Protein AF-A0A1H2TC06-F1 (afdb_monomer_lite)

Organism: NCBI:txid488533

InterPro domains:
  IPR009912 Zinc-ribbon containing domain [PF07295] (10-154)

Radius of gyration: 28.09 Å; chains: 1; bounding box: 68×35×69 Å

pLDDT: mean 72.98, std 13.73, range [39.59, 91.62]

Foldseek 3Di:
DVVQLVVQCVVVVDDDLVSSLVSLVVVLVVCVVVVVDDNVVSVVVSVVSNVVSVVVVVVCVVPVDDPVVVCVVVVVVCVVVVVVVCVVVVPVVVVVVVVVVVVVPPPDPFKFFFQDWDAFAWKAAPPPRDIDTDPGGDGHHQDPPPRGGIIGGPPDPPPDDD

Structure (mmCIF, N/CA/C/O backbone):
data_AF-A0A1H2TC06-F1
#
_entry.id   AF-A0A1H2TC06-F1
#
loop_
_atom_site.group_PDB
_atom_site.id
_atom_site.type_symbol
_atom_site.label_atom_id
_atom_site.label_alt_id
_atom_site.label_comp_id
_atom_site.label_asym_id
_atom_site.label_entity_id
_atom_site.label_seq_id
_atom_site.pdbx_PDB_ins_code
_atom_site.Cartn_x
_atom_site.Cartn_y
_atom_site.Cartn_z
_atom_site.occupancy
_atom_site.B_iso_or_equiv
_atom_site.auth_seq_id
_atom_site.auth_comp_id
_atom_site.auth_asym_id
_atom_site.auth_atom_id
_atom_site.pdbx_PDB_model_num
ATOM 1 N N . MET A 1 1 ? 7.369 2.764 -24.584 1.00 69.44 1 MET A N 1
ATOM 2 C CA . MET A 1 1 ? 8.431 1.763 -24.854 1.00 69.44 1 MET A CA 1
ATOM 3 C C . MET A 1 1 ? 8.237 0.397 -24.175 1.00 69.44 1 MET A C 1
ATOM 5 O O . MET A 1 1 ? 8.044 -0.588 -24.879 1.00 69.44 1 MET A O 1
ATOM 9 N N . LEU A 1 2 ? 8.271 0.288 -22.837 1.00 71.12 2 LEU A N 1
ATOM 10 C CA . LEU A 1 2 ? 8.315 -1.009 -22.120 1.00 71.12 2 LEU A CA 1
ATOM 11 C C . LEU A 1 2 ? 7.108 -1.930 -22.376 1.00 71.12 2 LEU A C 1
ATOM 13 O O . LEU A 1 2 ? 7.283 -3.118 -22.630 1.00 71.12 2 LEU A O 1
ATOM 17 N N . GLU A 1 3 ? 5.893 -1.379 -22.416 1.00 72.12 3 GLU A N 1
ATOM 18 C CA . GLU A 1 3 ? 4.681 -2.142 -22.760 1.00 72.12 3 GLU A CA 1
ATOM 19 C C . GLU A 1 3 ? 4.720 -2.725 -24.184 1.00 72.12 3 GLU A C 1
ATOM 21 O O . GLU A 1 3 ? 4.054 -3.716 -24.487 1.00 72.12 3 GLU A O 1
ATOM 26 N N . ARG A 1 4 ? 5.484 -2.106 -25.095 1.00 72.50 4 ARG A N 1
ATOM 27 C CA . ARG A 1 4 ? 5.663 -2.609 -26.465 1.00 72.50 4 ARG A CA 1
ATOM 28 C C . ARG A 1 4 ? 6.624 -3.794 -26.476 1.00 72.50 4 ARG A C 1
ATOM 30 O O . ARG A 1 4 ? 6.302 -4.797 -27.100 1.00 72.50 4 ARG A O 1
ATOM 37 N N . VAL A 1 5 ? 7.723 -3.710 -25.722 1.00 71.31 5 VAL A N 1
ATOM 38 C CA . VAL A 1 5 ? 8.668 -4.824 -25.526 1.00 71.31 5 VAL A CA 1
ATOM 39 C C . VAL A 1 5 ? 7.964 -6.024 -24.888 1.00 71.31 5 VAL A C 1
ATOM 41 O O . VAL A 1 5 ? 8.066 -7.137 -25.391 1.00 71.31 5 VAL A O 1
ATOM 44 N N . GLN A 1 6 ? 7.179 -5.801 -23.830 1.00 67.62 6 GLN A N 1
ATOM 45 C CA . GLN A 1 6 ? 6.452 -6.867 -23.134 1.00 67.62 6 GLN A CA 1
ATOM 46 C C . GLN A 1 6 ? 5.459 -7.593 -24.052 1.00 67.62 6 GLN A C 1
ATOM 48 O O . GLN A 1 6 ? 5.377 -8.819 -24.045 1.00 67.62 6 GLN A O 1
ATOM 53 N N . ARG A 1 7 ? 4.721 -6.840 -24.871 1.00 71.06 7 ARG A N 1
ATOM 54 C CA . ARG A 1 7 ? 3.774 -7.401 -25.840 1.00 71.06 7 ARG A CA 1
ATOM 55 C C . ARG A 1 7 ? 4.474 -8.160 -26.964 1.00 71.06 7 ARG A C 1
ATOM 57 O O . ARG A 1 7 ? 4.042 -9.260 -27.282 1.00 71.06 7 ARG A O 1
ATOM 64 N N . GLY A 1 8 ? 5.567 -7.622 -27.508 1.00 71.00 8 GLY A N 1
ATOM 65 C CA . GLY A 1 8 ? 6.363 -8.315 -28.525 1.00 71.00 8 GLY A CA 1
ATOM 66 C C . GLY A 1 8 ? 6.920 -9.648 -28.020 1.00 71.00 8 GLY A C 1
ATOM 67 O O . GLY A 1 8 ? 6.887 -10.647 -28.733 1.00 71.00 8 GLY A O 1
ATOM 68 N N . LEU A 1 9 ? 7.337 -9.697 -26.754 1.00 67.00 9 LEU A N 1
ATOM 69 C CA . LEU A 1 9 ? 7.795 -10.929 -26.109 1.00 67.00 9 LEU A CA 1
ATOM 70 C C . LEU A 1 9 ? 6.670 -11.934 -25.849 1.00 67.00 9 LEU A C 1
ATOM 72 O O . LEU A 1 9 ? 6.869 -13.128 -26.054 1.00 67.00 9 LEU A O 1
ATOM 76 N N . ALA A 1 10 ? 5.484 -11.470 -25.449 1.00 63.41 10 ALA A N 1
ATOM 77 C CA . ALA A 1 10 ? 4.315 -12.333 -25.279 1.00 63.41 10 ALA A CA 1
ATOM 78 C C . ALA A 1 10 ? 3.842 -12.952 -26.610 1.00 63.41 10 ALA A C 1
ATOM 80 O O . ALA A 1 10 ? 3.318 -14.063 -26.625 1.00 63.41 10 ALA A O 1
ATOM 81 N N . GLU A 1 11 ? 4.041 -12.247 -27.727 1.00 68.38 11 GLU A N 1
ATOM 82 C CA . GLU A 1 11 ? 3.715 -12.724 -29.076 1.00 68.38 11 GLU A CA 1
ATOM 83 C C . GLU A 1 11 ? 4.766 -13.699 -29.641 1.00 68.38 11 GLU A C 1
ATOM 85 O O . GLU A 1 11 ? 4.423 -14.553 -30.459 1.00 68.38 11 GLU A O 1
ATOM 90 N N . ALA A 1 12 ? 6.028 -13.607 -29.204 1.00 63.72 12 ALA A N 1
ATOM 91 C CA . ALA A 1 12 ? 7.142 -14.405 -29.728 1.00 63.72 12 ALA A CA 1
ATOM 92 C C . ALA A 1 12 ? 7.135 -15.883 -29.285 1.00 63.72 12 ALA A C 1
ATOM 94 O O . ALA A 1 12 ? 7.846 -16.694 -29.878 1.00 63.72 12 ALA A O 1
ATOM 95 N N . GLY A 1 13 ? 6.320 -16.257 -28.291 1.00 47.44 13 GLY A N 1
ATOM 96 C CA . GLY A 1 13 ? 6.132 -17.639 -27.824 1.00 47.44 13 GLY A CA 1
ATOM 97 C C . GLY A 1 13 ? 7.304 -18.205 -27.012 1.00 47.44 13 GLY A C 1
ATOM 98 O O . GLY A 1 13 ? 7.071 -18.725 -25.927 1.00 47.44 13 GLY A O 1
ATOM 99 N N . ASP A 1 14 ? 8.541 -18.038 -27.492 1.00 53.69 14 ASP A N 1
ATOM 100 C CA . ASP A 1 14 ? 9.784 -18.378 -26.791 1.00 53.69 14 ASP A CA 1
ATOM 101 C C . ASP A 1 14 ? 10.587 -17.111 -26.463 1.00 53.69 14 ASP A C 1
ATOM 103 O O . ASP A 1 14 ? 11.003 -16.350 -27.345 1.00 53.69 14 ASP A O 1
ATOM 107 N N . VAL A 1 15 ? 10.856 -16.899 -25.173 1.00 59.62 15 VAL A N 1
ATOM 108 C CA . VAL A 1 15 ? 11.669 -15.773 -24.697 1.00 59.62 15 VAL A CA 1
ATOM 109 C C . VAL A 1 15 ? 13.143 -16.153 -24.790 1.00 59.62 15 VAL A C 1
ATOM 111 O O . VAL A 1 15 ? 13.724 -16.736 -23.879 1.00 59.62 15 VAL A O 1
ATOM 114 N N . THR A 1 16 ? 13.761 -15.815 -25.918 1.00 66.00 16 THR A N 1
ATOM 115 C CA . THR A 1 16 ? 15.213 -15.926 -26.100 1.00 66.00 16 THR A CA 1
ATOM 116 C C . THR A 1 16 ? 15.889 -14.584 -25.854 1.00 66.00 16 THR A C 1
ATOM 118 O O . THR A 1 16 ? 15.312 -13.525 -26.094 1.00 66.00 16 THR A O 1
ATOM 121 N N . VAL A 1 17 ? 17.146 -14.614 -25.416 1.00 66.56 17 VAL A N 1
ATOM 122 C CA . VAL A 1 17 ? 17.979 -13.414 -25.225 1.00 66.56 17 VAL A CA 1
ATOM 123 C C . VAL A 1 17 ? 18.012 -12.537 -26.464 1.00 66.56 17 VAL A C 1
ATOM 125 O O . VAL A 1 17 ? 17.842 -11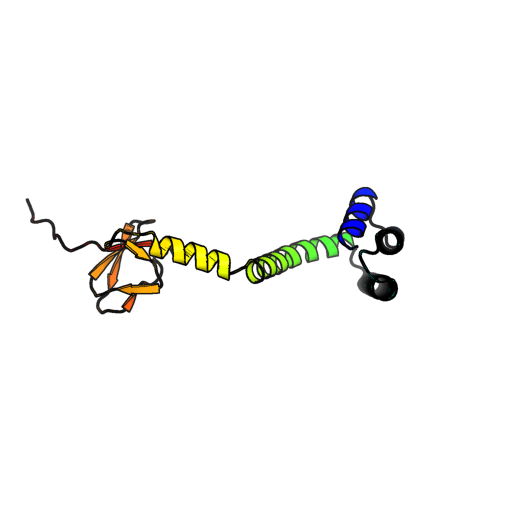.321 -26.381 1.00 66.56 17 VAL A O 1
ATOM 128 N N . ASP A 1 18 ? 18.235 -13.165 -27.613 1.00 73.25 18 ASP A N 1
ATOM 129 C CA . ASP A 1 18 ? 18.315 -12.462 -28.883 1.00 73.25 18 ASP A CA 1
ATOM 130 C C . ASP A 1 18 ? 16.945 -11.897 -29.278 1.00 73.25 18 ASP A C 1
ATOM 132 O O . ASP A 1 18 ? 16.875 -10.784 -29.797 1.00 73.25 18 ASP A O 1
ATOM 136 N N . GLY A 1 19 ? 15.853 -12.588 -28.928 1.00 73.25 19 GLY A N 1
ATOM 137 C CA . GLY A 1 19 ? 14.486 -12.080 -29.053 1.00 73.25 19 GLY A CA 1
ATOM 138 C C . GLY A 1 19 ? 14.220 -10.846 -28.186 1.00 73.25 19 GLY A C 1
ATOM 139 O O . GLY A 1 19 ? 13.679 -9.857 -28.675 1.00 73.25 19 GLY A O 1
ATOM 140 N N . VAL A 1 20 ? 14.671 -10.842 -26.928 1.00 74.19 20 VAL A N 1
ATOM 141 C CA . VAL A 1 20 ? 14.548 -9.680 -26.028 1.00 74.19 20 VAL A CA 1
ATOM 142 C C . VAL A 1 20 ? 15.351 -8.489 -26.547 1.00 74.19 20 VAL A C 1
ATOM 144 O O . VAL A 1 20 ? 14.831 -7.374 -26.582 1.00 74.19 20 VAL A O 1
ATOM 147 N N . ARG A 1 21 ? 16.587 -8.700 -27.020 1.00 79.12 21 ARG A N 1
ATOM 148 C CA . ARG A 1 21 ? 17.382 -7.624 -27.641 1.00 79.12 21 ARG A CA 1
ATOM 149 C C . ARG A 1 21 ? 16.711 -7.073 -28.899 1.00 79.12 21 ARG A C 1
ATOM 151 O O . ARG A 1 21 ? 16.687 -5.857 -29.086 1.00 79.12 21 ARG A O 1
ATOM 158 N N . ALA A 1 22 ? 16.157 -7.946 -29.738 1.00 82.88 22 ALA A N 1
ATOM 159 C CA . ALA A 1 22 ? 15.466 -7.548 -30.959 1.00 82.88 22 ALA A CA 1
ATOM 160 C C . ALA A 1 22 ? 14.205 -6.719 -30.667 1.00 82.88 22 ALA A C 1
ATOM 162 O O . ALA A 1 22 ? 13.989 -5.690 -31.309 1.00 82.88 22 ALA A O 1
ATOM 163 N N . GLU A 1 23 ? 13.405 -7.103 -29.669 1.00 82.12 23 GLU A N 1
ATOM 164 C CA . GLU A 1 23 ? 12.209 -6.343 -29.289 1.00 82.12 23 GLU A CA 1
ATOM 165 C C . GLU A 1 23 ? 12.549 -5.012 -28.599 1.00 82.12 23 GLU A C 1
ATOM 167 O O . GLU A 1 23 ? 11.860 -4.021 -28.840 1.00 82.12 23 GLU A O 1
ATOM 172 N N . ILE A 1 24 ? 13.641 -4.928 -27.824 1.00 83.94 24 ILE A N 1
ATOM 173 C CA . ILE A 1 24 ? 14.150 -3.643 -27.306 1.00 83.94 24 ILE A CA 1
ATOM 174 C C . ILE A 1 24 ? 14.530 -2.717 -28.468 1.00 83.94 24 ILE A C 1
ATOM 176 O O . ILE A 1 24 ? 14.077 -1.576 -28.503 1.00 83.94 24 ILE A O 1
ATOM 180 N N . ALA A 1 25 ? 15.306 -3.203 -29.443 1.00 85.06 25 ALA A N 1
ATOM 181 C CA . ALA A 1 25 ? 15.717 -2.406 -30.602 1.00 85.06 25 ALA A CA 1
ATOM 182 C C . ALA A 1 25 ? 14.512 -1.919 -31.425 1.00 85.06 25 ALA A C 1
ATOM 184 O O . ALA A 1 25 ? 14.419 -0.749 -31.789 1.00 85.06 25 ALA A O 1
ATOM 185 N N . LYS A 1 26 ? 13.537 -2.800 -31.658 1.00 86.62 26 LYS A N 1
ATOM 186 C CA . LYS A 1 26 ? 12.286 -2.466 -32.346 1.00 86.62 26 LYS A CA 1
ATOM 187 C C . LYS A 1 26 ? 11.454 -1.441 -31.578 1.00 86.62 26 LYS A C 1
ATOM 189 O O . LYS A 1 26 ? 10.843 -0.574 -32.197 1.00 86.62 26 LYS A O 1
ATOM 194 N N . ALA A 1 27 ? 11.428 -1.513 -30.249 1.00 84.50 27 ALA A N 1
ATOM 195 C CA . ALA A 1 27 ? 10.737 -0.525 -29.433 1.00 84.50 27 ALA A CA 1
ATOM 196 C C . ALA A 1 27 ? 11.394 0.858 -29.544 1.00 84.50 27 ALA A C 1
ATOM 198 O O . ALA A 1 27 ? 10.665 1.828 -29.708 1.00 84.50 27 ALA A O 1
ATOM 199 N N . ILE A 1 28 ? 12.730 0.947 -29.545 1.00 85.69 28 ILE A N 1
ATOM 200 C CA . ILE A 1 28 ? 13.470 2.210 -29.745 1.00 85.69 28 ILE A CA 1
ATOM 201 C C . ILE A 1 28 ? 13.098 2.859 -31.087 1.00 85.69 28 ILE A C 1
ATOM 203 O O . ILE A 1 28 ? 12.745 4.035 -31.128 1.00 85.69 28 ILE A O 1
ATOM 207 N N . GLU A 1 29 ? 13.092 2.082 -32.174 1.00 85.69 29 GLU A N 1
ATOM 208 C CA . GLU A 1 29 ? 12.708 2.582 -33.504 1.00 85.69 29 GLU A CA 1
ATOM 209 C C . GLU A 1 29 ? 11.264 3.108 -33.542 1.00 85.69 29 GLU A C 1
ATOM 211 O O . GLU A 1 29 ? 10.961 4.096 -34.214 1.00 85.69 29 GLU A O 1
ATOM 216 N N . VAL A 1 30 ? 10.359 2.478 -32.790 1.00 85.06 30 VAL A N 1
ATOM 217 C CA . VAL A 1 30 ? 8.972 2.943 -32.667 1.00 85.06 30 VAL A CA 1
ATOM 218 C C . VAL A 1 30 ? 8.883 4.244 -31.867 1.00 85.06 30 VAL A C 1
ATOM 220 O O . VAL A 1 30 ? 8.122 5.125 -32.263 1.00 85.06 30 VAL A O 1
ATOM 223 N N . GLU A 1 31 ? 9.665 4.410 -30.797 1.00 82.75 31 GLU A N 1
ATOM 224 C CA . GLU A 1 31 ? 9.722 5.680 -30.056 1.00 82.75 31 GLU A CA 1
ATOM 225 C C . GLU A 1 31 ? 10.229 6.823 -30.949 1.00 82.75 31 GLU A C 1
ATOM 227 O O . GLU A 1 31 ? 9.681 7.925 -30.917 1.00 82.75 31 GLU A O 1
ATOM 232 N N . TYR A 1 32 ? 11.201 6.551 -31.829 1.00 83.00 32 TYR A N 1
ATOM 233 C CA . TYR A 1 32 ? 11.670 7.526 -32.823 1.00 83.00 32 TYR A CA 1
ATOM 234 C C . TYR A 1 32 ? 10.604 7.912 -33.837 1.00 83.00 32 TYR A C 1
ATOM 236 O O . TYR A 1 32 ? 10.545 9.071 -34.245 1.00 83.00 32 TYR A O 1
ATOM 244 N N . ALA A 1 33 ? 9.783 6.954 -34.265 1.00 80.94 33 ALA A N 1
ATOM 245 C CA . ALA A 1 33 ? 8.720 7.197 -35.231 1.00 80.94 33 ALA A CA 1
ATOM 246 C C . ALA A 1 33 ? 7.528 7.958 -34.628 1.00 80.94 33 ALA A C 1
ATOM 248 O O . ALA A 1 33 ? 6.824 8.656 -35.357 1.00 80.94 33 ALA A O 1
ATOM 249 N N . LEU A 1 34 ? 7.287 7.803 -33.324 1.00 83.31 34 LEU A N 1
ATOM 250 C CA . LEU A 1 34 ? 6.152 8.409 -32.625 1.00 83.31 34 LEU A CA 1
ATOM 251 C C . LEU A 1 34 ? 6.491 9.732 -31.926 1.00 83.31 34 LEU A C 1
ATOM 253 O O . LEU A 1 34 ? 5.570 10.400 -31.465 1.00 83.31 34 LEU A O 1
ATOM 257 N N . GLU A 1 35 ? 7.775 10.100 -31.842 1.00 79.44 35 GLU A N 1
ATOM 258 C CA . GLU A 1 35 ? 8.273 11.264 -31.084 1.00 79.44 35 GLU A CA 1
ATOM 259 C C . GLU A 1 35 ? 7.767 11.291 -29.621 1.00 79.44 35 GLU A C 1
ATOM 261 O O . GLU A 1 35 ? 7.711 12.343 -28.987 1.00 79.44 35 GLU A O 1
ATOM 266 N N . GLU A 1 36 ? 7.408 10.122 -29.070 1.00 74.06 36 GLU A N 1
ATOM 267 C CA . GLU A 1 36 ? 6.956 9.947 -27.679 1.00 74.06 36 GLU A CA 1
ATOM 268 C C . GLU A 1 36 ? 8.111 10.178 -26.683 1.00 74.06 36 GLU A C 1
ATOM 270 O O . GLU A 1 36 ? 7.879 10.578 -25.541 1.00 74.06 36 GLU A O 1
ATOM 275 N N . MET A 1 37 ? 9.356 9.981 -27.132 1.00 79.00 37 MET A N 1
ATOM 276 C CA . MET A 1 37 ? 10.594 10.243 -26.395 1.00 79.00 37 MET A CA 1
ATOM 277 C C . MET A 1 37 ? 11.604 10.969 -27.288 1.00 79.00 37 MET A C 1
ATOM 279 O O . MET A 1 37 ? 11.591 10.825 -28.515 1.00 79.00 37 MET A O 1
ATOM 283 N N . THR A 1 38 ? 12.528 11.723 -26.686 1.00 85.75 38 THR A N 1
ATOM 284 C CA . THR A 1 38 ? 13.663 12.256 -27.452 1.00 85.75 38 THR A CA 1
ATOM 285 C C . THR A 1 38 ? 14.611 11.125 -27.864 1.00 85.75 38 THR A C 1
ATOM 287 O O . THR A 1 38 ? 14.677 10.080 -27.212 1.00 85.75 38 THR A O 1
ATOM 290 N N . ARG A 1 39 ? 15.376 11.329 -28.950 1.00 79.62 39 ARG A N 1
ATOM 291 C CA . ARG A 1 39 ? 16.320 10.306 -29.439 1.00 79.62 39 ARG A CA 1
ATOM 292 C C . ARG A 1 39 ? 17.317 9.885 -28.364 1.00 79.62 39 ARG A C 1
ATOM 294 O O . ARG A 1 39 ? 17.511 8.700 -28.134 1.00 79.62 39 ARG A O 1
ATOM 301 N N . GLU A 1 40 ? 17.876 10.869 -27.668 1.00 79.88 40 GLU A N 1
ATOM 302 C CA . GLU A 1 40 ? 18.857 10.654 -26.605 1.00 79.88 40 GLU A CA 1
ATOM 303 C C . GLU A 1 40 ? 18.271 9.852 -25.432 1.00 79.88 40 GLU A C 1
ATOM 305 O O . GLU A 1 40 ? 18.944 8.978 -24.890 1.00 79.88 40 GLU A O 1
ATOM 310 N N . GLU A 1 41 ? 17.012 10.101 -25.058 1.00 74.81 41 GLU A N 1
ATOM 311 C CA . GLU A 1 41 ? 16.341 9.375 -23.974 1.00 74.81 41 GLU A CA 1
ATOM 312 C C . GLU A 1 41 ? 16.046 7.916 -24.341 1.00 74.81 41 GLU A C 1
ATOM 314 O O . GLU A 1 41 ? 16.257 7.024 -23.517 1.00 74.81 41 GLU A O 1
ATOM 319 N N . ALA A 1 42 ? 15.574 7.655 -25.562 1.00 82.12 42 ALA A N 1
ATOM 320 C CA . ALA A 1 42 ? 15.280 6.297 -26.015 1.00 82.12 42 ALA A CA 1
ATOM 321 C C . ALA A 1 42 ? 16.563 5.476 -26.265 1.00 82.12 42 ALA A C 1
ATOM 323 O O . ALA A 1 42 ? 16.610 4.307 -25.870 1.00 82.12 42 ALA A O 1
ATOM 324 N N . ASP A 1 43 ? 17.630 6.089 -26.793 1.00 80.94 43 ASP A N 1
ATOM 325 C CA . ASP A 1 43 ? 18.961 5.467 -26.879 1.00 80.94 43 ASP A CA 1
ATOM 326 C C . ASP A 1 43 ? 19.508 5.116 -25.485 1.00 80.94 43 ASP A C 1
ATOM 328 O O . ASP A 1 43 ? 19.982 3.999 -25.252 1.00 80.94 43 ASP A O 1
ATOM 332 N N . LEU A 1 44 ? 19.418 6.052 -24.530 1.00 84.38 44 LEU A N 1
ATOM 333 C CA . LEU A 1 44 ? 19.904 5.848 -23.164 1.00 84.38 44 LEU A CA 1
ATOM 334 C C . LEU A 1 44 ? 19.149 4.714 -22.461 1.00 84.38 44 LEU A C 1
ATOM 336 O O . LEU A 1 44 ? 19.763 3.843 -21.838 1.00 84.38 44 LEU A O 1
ATOM 340 N N . LEU A 1 45 ? 17.821 4.702 -22.585 1.00 79.75 45 LEU A N 1
ATOM 341 C CA . LEU A 1 45 ? 16.984 3.658 -22.004 1.00 79.75 45 LEU A CA 1
ATOM 342 C C . LEU A 1 45 ? 17.269 2.292 -22.645 1.00 79.75 45 LEU A C 1
ATOM 344 O O . LEU A 1 45 ? 17.413 1.295 -21.935 1.00 79.75 45 LEU A O 1
ATOM 348 N N . GLY A 1 46 ? 17.432 2.246 -23.968 1.00 80.00 46 GLY A N 1
ATOM 349 C CA . GLY A 1 46 ? 17.833 1.044 -24.697 1.00 80.00 46 GLY A CA 1
ATOM 350 C C . GLY A 1 46 ? 19.172 0.469 -24.232 1.00 80.00 46 GLY A C 1
ATOM 351 O O . GLY A 1 46 ? 19.304 -0.745 -24.030 1.00 80.00 46 GLY A O 1
ATOM 352 N N . ALA A 1 47 ? 20.158 1.337 -24.002 1.00 82.88 47 ALA A N 1
ATOM 353 C CA . ALA A 1 47 ? 21.470 0.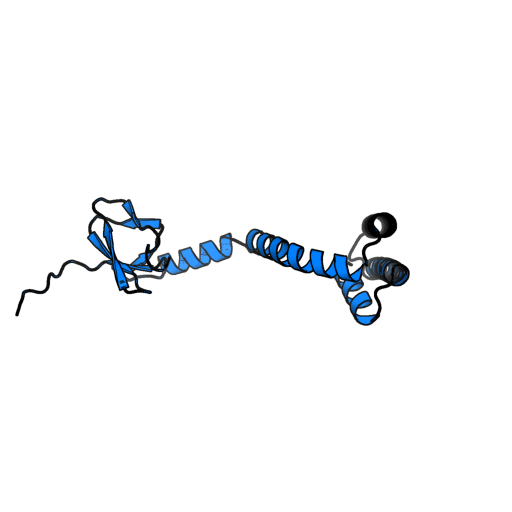945 -23.500 1.00 82.88 47 ALA A CA 1
ATOM 354 C C . ALA A 1 47 ? 21.396 0.342 -22.087 1.00 82.88 47 ALA A C 1
ATOM 356 O O . ALA A 1 47 ? 22.045 -0.673 -21.818 1.00 82.88 47 ALA A O 1
ATOM 357 N N . TYR A 1 48 ? 20.580 0.915 -21.195 1.00 84.81 48 TYR A N 1
ATOM 358 C CA . TYR A 1 48 ? 20.377 0.377 -19.845 1.00 84.81 48 TYR A CA 1
ATOM 359 C C . TYR A 1 48 ? 19.724 -1.002 -19.870 1.00 84.81 48 TYR A C 1
ATOM 361 O O . TYR A 1 48 ? 20.250 -1.930 -19.259 1.00 84.81 48 TYR A O 1
ATOM 369 N N . LEU A 1 49 ? 18.656 -1.171 -20.652 1.00 81.19 49 LEU A N 1
ATOM 370 C CA . LEU A 1 49 ? 17.979 -2.463 -20.783 1.00 81.19 49 LEU A CA 1
ATOM 371 C C . LEU A 1 49 ? 18.912 -3.543 -21.353 1.00 81.19 49 LEU A C 1
ATOM 373 O O . LEU A 1 49 ? 18.927 -4.677 -20.880 1.00 81.19 49 LEU A O 1
ATOM 377 N N . THR A 1 50 ? 19.743 -3.184 -22.333 1.00 79.06 50 THR A N 1
ATOM 378 C CA . THR A 1 50 ? 20.705 -4.109 -22.955 1.00 79.06 50 THR A CA 1
ATOM 379 C C . THR A 1 50 ? 21.806 -4.544 -21.986 1.00 79.06 50 THR A C 1
ATOM 381 O O . THR A 1 50 ? 22.203 -5.715 -21.991 1.00 79.06 50 THR A O 1
ATOM 384 N N . ARG A 1 51 ? 22.302 -3.612 -21.160 1.00 82.38 51 ARG A N 1
ATOM 385 C CA . ARG A 1 51 ? 23.289 -3.885 -20.107 1.00 82.38 51 ARG A CA 1
ATOM 386 C C . ARG A 1 51 ? 22.706 -4.803 -19.043 1.00 82.38 51 ARG A C 1
ATOM 388 O O . ARG A 1 51 ? 23.336 -5.798 -18.698 1.00 82.38 51 ARG A O 1
ATOM 395 N N . ASP A 1 52 ? 21.516 -4.481 -18.554 1.00 77.56 52 ASP A N 1
ATOM 396 C CA . ASP A 1 52 ? 20.886 -5.214 -17.457 1.00 77.56 52 ASP A CA 1
ATOM 397 C C . ASP A 1 52 ? 20.523 -6.643 -17.893 1.00 77.56 52 ASP A C 1
ATOM 399 O O . ASP A 1 52 ? 20.771 -7.593 -17.152 1.00 77.56 52 ASP A O 1
ATOM 403 N N . LEU A 1 53 ? 20.099 -6.830 -19.151 1.00 75.00 53 LEU A N 1
ATOM 404 C CA . LEU A 1 53 ? 19.969 -8.156 -19.763 1.00 75.00 53 LEU A CA 1
ATOM 405 C C . LEU A 1 53 ? 21.314 -8.902 -19.838 1.00 75.00 53 LEU A C 1
ATOM 407 O O . LEU A 1 53 ? 21.372 -10.110 -19.634 1.00 75.00 53 LEU A O 1
ATOM 411 N N . GLY A 1 54 ? 22.408 -8.196 -20.134 1.00 74.50 54 GLY A N 1
ATOM 412 C CA . GLY A 1 54 ? 23.757 -8.769 -20.122 1.00 74.50 54 GLY A CA 1
ATOM 413 C C . GLY A 1 54 ? 24.190 -9.244 -18.732 1.00 74.50 54 GLY A C 1
ATOM 414 O O . GLY A 1 54 ? 24.733 -10.339 -18.608 1.00 74.50 54 GLY A O 1
ATOM 415 N N . HIS A 1 55 ? 23.911 -8.458 -17.691 1.00 71.69 55 HIS A N 1
ATOM 416 C CA . HIS A 1 55 ? 24.195 -8.833 -16.304 1.00 71.69 55 HIS A CA 1
ATOM 417 C C . HIS A 1 55 ? 23.381 -10.049 -15.863 1.00 71.69 55 HIS A C 1
ATOM 419 O O . HIS A 1 55 ? 23.932 -10.949 -15.235 1.00 71.69 55 HIS A O 1
ATOM 425 N N . LEU A 1 56 ? 22.100 -10.102 -16.237 1.00 65.06 56 LEU A N 1
ATOM 426 C CA . LEU A 1 56 ? 21.233 -11.242 -15.947 1.00 65.06 56 LEU A CA 1
ATOM 427 C C . LEU A 1 56 ? 21.791 -12.537 -16.549 1.00 65.06 56 LEU A C 1
ATOM 429 O O . LEU A 1 56 ? 21.833 -13.566 -15.886 1.00 65.06 56 LEU A O 1
ATOM 433 N N . LEU A 1 57 ? 22.278 -12.481 -17.788 1.00 65.06 57 LEU A N 1
ATOM 434 C CA . LEU A 1 57 ? 22.832 -13.658 -18.456 1.00 65.06 57 LEU A CA 1
ATOM 435 C C . LEU A 1 57 ? 24.139 -14.133 -17.859 1.00 65.06 57 LEU A C 1
ATOM 437 O O . LEU A 1 57 ? 24.338 -15.334 -17.717 1.00 65.06 57 LEU A O 1
ATOM 441 N N . HIS A 1 58 ? 25.009 -13.194 -17.504 1.00 67.44 58 HIS A N 1
ATOM 442 C CA . HIS A 1 58 ? 26.248 -13.525 -16.823 1.00 67.44 58 HIS A CA 1
ATOM 443 C C . HIS A 1 58 ? 25.969 -14.184 -15.468 1.00 67.44 58 HIS A C 1
ATOM 445 O O . HIS A 1 58 ? 26.582 -15.192 -15.142 1.00 67.44 58 HIS A O 1
ATOM 451 N N . PHE A 1 59 ? 24.984 -13.671 -14.729 1.00 61.62 59 PHE A N 1
ATOM 452 C CA . PHE A 1 59 ? 24.561 -14.243 -13.457 1.00 61.62 59 PHE A CA 1
ATOM 453 C C . PHE A 1 59 ? 23.998 -15.667 -13.604 1.00 61.62 59 PHE A C 1
ATOM 455 O O . PHE A 1 59 ? 24.349 -16.538 -12.812 1.00 61.62 59 PHE A O 1
ATOM 462 N N . ILE A 1 60 ? 23.176 -15.930 -14.627 1.00 59.62 60 ILE A N 1
ATOM 463 C CA . ILE A 1 60 ? 22.616 -17.267 -14.909 1.00 59.62 60 ILE A CA 1
ATOM 464 C C . ILE A 1 60 ? 23.715 -18.265 -15.306 1.00 59.62 60 ILE A C 1
ATOM 466 O O . ILE A 1 60 ? 23.730 -19.392 -14.812 1.00 59.62 60 ILE A O 1
ATOM 470 N N . ASP A 1 61 ? 24.655 -17.849 -16.160 1.00 61.75 61 ASP A N 1
ATOM 471 C CA . ASP A 1 61 ? 25.790 -18.683 -16.586 1.00 61.75 61 ASP A CA 1
ATOM 472 C C . ASP A 1 61 ? 26.694 -19.070 -15.399 1.00 61.75 61 ASP A C 1
ATOM 474 O O . ASP A 1 61 ? 27.182 -20.196 -15.321 1.00 61.75 61 ASP A O 1
ATOM 478 N N . GLU A 1 62 ? 26.861 -18.169 -14.425 1.00 59.06 62 GLU A N 1
ATOM 479 C CA . GLU A 1 62 ? 27.653 -18.418 -13.214 1.00 59.06 62 GLU A CA 1
ATOM 480 C C . GLU A 1 62 ? 26.933 -19.265 -12.150 1.00 59.06 62 GLU A C 1
ATOM 482 O O . GLU A 1 62 ? 27.595 -19.965 -11.380 1.00 59.06 62 GLU A O 1
ATOM 487 N N . THR A 1 63 ? 25.599 -19.211 -12.076 1.00 57.66 63 THR A N 1
ATOM 488 C CA . THR A 1 63 ? 24.818 -19.867 -11.007 1.00 57.66 63 THR A CA 1
ATOM 489 C C . THR A 1 63 ? 24.261 -21.238 -11.392 1.00 57.66 63 THR A C 1
ATOM 491 O O . THR A 1 63 ? 24.011 -22.049 -10.504 1.00 57.66 63 THR A O 1
ATOM 494 N N . GLY A 1 64 ? 24.138 -21.550 -12.688 1.00 53.28 64 GLY A N 1
ATOM 495 C CA . GLY A 1 64 ? 23.783 -22.891 -13.173 1.00 53.28 64 GLY A CA 1
ATOM 496 C C . GLY A 1 64 ? 22.339 -23.337 -12.899 1.00 53.28 64 GLY A C 1
ATOM 497 O O . GLY A 1 64 ? 22.015 -24.498 -13.148 1.00 53.28 64 GLY A O 1
ATOM 498 N N . GLU A 1 65 ? 21.477 -22.444 -12.411 1.00 51.94 65 GLU A N 1
ATOM 499 C CA . GLU A 1 65 ? 20.041 -22.680 -12.225 1.00 51.94 65 GLU A CA 1
ATOM 500 C C . GLU A 1 65 ? 19.264 -22.201 -13.464 1.00 51.94 65 GLU A C 1
ATOM 502 O O . GLU A 1 65 ? 19.582 -21.170 -14.064 1.00 51.94 65 GLU A O 1
ATOM 507 N N . GLY A 1 66 ? 18.274 -22.984 -13.904 1.00 57.22 66 GLY A N 1
ATOM 508 C CA . GLY A 1 66 ? 17.529 -22.719 -15.132 1.00 57.22 66 GLY A CA 1
ATOM 509 C C . GLY A 1 66 ? 16.737 -21.411 -15.063 1.00 57.22 66 GLY A C 1
ATOM 510 O O . GLY A 1 66 ? 16.100 -21.105 -14.057 1.00 57.22 66 GLY A O 1
ATOM 511 N N . LEU A 1 67 ? 16.723 -20.660 -16.171 1.00 55.69 67 LEU A N 1
ATOM 512 C CA . LEU A 1 67 ? 15.999 -19.386 -16.314 1.00 55.69 67 LEU A CA 1
ATOM 513 C C . LEU A 1 67 ? 14.519 -19.492 -15.885 1.00 55.69 67 LEU A C 1
ATOM 515 O O . LEU A 1 67 ? 13.982 -18.554 -15.305 1.00 55.69 67 LEU A O 1
ATOM 519 N N . GLU A 1 68 ? 13.876 -20.634 -16.139 1.00 54.19 68 GLU A N 1
ATOM 520 C CA . GLU A 1 68 ? 12.480 -20.907 -15.772 1.00 54.19 68 GLU A CA 1
ATOM 521 C C . GLU A 1 68 ? 12.275 -21.064 -14.255 1.00 54.19 68 GLU A C 1
ATOM 523 O O . GLU A 1 68 ? 11.317 -20.525 -13.704 1.00 54.19 68 GLU A O 1
ATOM 528 N N . GLU A 1 69 ? 13.190 -21.749 -13.567 1.00 54.66 69 GLU A N 1
ATOM 529 C CA . GLU A 1 69 ? 13.120 -21.984 -12.118 1.00 54.66 69 GLU A CA 1
ATOM 530 C C . GLU A 1 69 ? 13.374 -20.685 -11.342 1.00 54.66 69 GLU A C 1
ATOM 532 O O . GLU A 1 69 ? 12.669 -20.389 -10.375 1.00 54.66 69 GLU A O 1
ATOM 537 N N . TRP A 1 70 ? 14.296 -19.852 -11.832 1.00 52.22 70 TRP A N 1
ATOM 538 C CA . TRP A 1 70 ? 14.539 -18.515 -11.293 1.00 52.22 70 TRP A CA 1
ATOM 539 C C . TRP A 1 70 ? 13.363 -17.555 -11.548 1.00 52.22 70 TRP A C 1
ATOM 541 O O . TRP A 1 70 ? 12.916 -16.879 -10.624 1.00 52.22 70 TRP A O 1
ATOM 551 N N . LEU A 1 71 ? 12.792 -17.541 -12.762 1.00 57.84 71 LEU A N 1
ATOM 552 C CA . LEU A 1 71 ? 11.618 -16.714 -13.088 1.00 57.84 71 LEU A CA 1
ATOM 553 C C . LEU A 1 71 ? 10.390 -17.082 -12.247 1.00 57.84 71 LEU A C 1
ATOM 555 O O . LEU A 1 71 ? 9.652 -16.194 -11.826 1.00 57.84 71 LEU A O 1
ATOM 559 N N . GLN A 1 72 ? 10.162 -18.368 -11.974 1.00 54.34 72 GLN A N 1
ATOM 560 C CA . GLN A 1 72 ? 9.060 -18.799 -11.106 1.00 54.34 72 GLN A CA 1
ATOM 561 C C . GLN A 1 72 ? 9.256 -18.346 -9.652 1.00 54.34 72 GLN A C 1
ATOM 563 O O . GLN A 1 72 ? 8.294 -17.930 -8.999 1.00 54.34 72 GLN A O 1
ATOM 568 N N . LEU A 1 73 ? 10.495 -18.383 -9.154 1.00 52.34 73 LEU A N 1
ATOM 569 C CA . LEU A 1 73 ? 10.848 -17.868 -7.832 1.00 52.34 73 LEU A CA 1
ATOM 570 C C . LEU A 1 73 ? 10.635 -16.351 -7.747 1.00 52.34 73 LEU A C 1
ATOM 572 O O . LEU A 1 73 ? 9.941 -15.887 -6.839 1.00 52.34 73 LEU A O 1
ATOM 576 N N . ASP A 1 74 ? 11.142 -15.589 -8.716 1.00 56.56 74 ASP A N 1
ATOM 577 C CA . ASP A 1 74 ? 11.076 -14.127 -8.681 1.00 56.56 74 ASP A CA 1
ATOM 578 C C . ASP A 1 74 ? 9.671 -13.578 -8.953 1.00 56.56 74 ASP A C 1
ATOM 580 O O . ASP A 1 74 ? 9.284 -12.603 -8.319 1.00 56.56 74 ASP A O 1
ATOM 584 N N . ILE A 1 75 ? 8.843 -14.210 -9.794 1.00 58.00 75 ILE A N 1
ATOM 585 C CA . ILE A 1 75 ? 7.466 -13.735 -10.034 1.00 58.00 75 ILE A CA 1
ATOM 586 C C . ILE A 1 75 ? 6.643 -13.759 -8.742 1.00 58.00 75 ILE A C 1
ATOM 588 O O . ILE A 1 75 ? 5.962 -12.784 -8.435 1.00 58.00 75 ILE A O 1
ATOM 592 N N . SER A 1 76 ? 6.746 -14.821 -7.941 1.00 55.28 76 SER A N 1
ATOM 593 C CA . SER A 1 76 ? 6.008 -14.916 -6.673 1.00 55.28 76 SER A CA 1
ATOM 594 C C . SER A 1 76 ? 6.475 -13.891 -5.623 1.00 55.28 76 SER A C 1
ATOM 596 O O . SER A 1 76 ? 5.673 -13.354 -4.852 1.00 55.28 76 SER A O 1
ATOM 598 N N . LEU A 1 77 ? 7.770 -13.562 -5.620 1.00 54.31 77 LEU A N 1
ATOM 599 C CA . LEU A 1 77 ? 8.376 -12.595 -4.702 1.00 54.31 77 LEU A CA 1
ATOM 600 C C . LEU A 1 77 ? 8.102 -11.150 -5.152 1.00 54.31 77 LEU A C 1
ATOM 602 O O . LEU A 1 77 ? 7.742 -10.293 -4.337 1.00 54.31 77 LEU A O 1
ATOM 606 N N . MET A 1 78 ? 8.170 -10.905 -6.461 1.00 58.66 78 MET A N 1
ATOM 607 C CA . MET A 1 78 ? 7.815 -9.643 -7.095 1.00 58.66 78 MET A CA 1
ATOM 608 C C . MET A 1 78 ? 6.318 -9.375 -7.020 1.00 58.66 78 MET A C 1
ATOM 610 O O . MET A 1 78 ? 5.969 -8.234 -6.778 1.00 58.66 78 MET A O 1
ATOM 614 N N . GLU A 1 79 ? 5.419 -10.353 -7.144 1.00 58.53 79 GLU A N 1
ATOM 615 C CA . GLU A 1 79 ? 3.972 -10.127 -7.007 1.00 58.53 79 GLU A CA 1
ATOM 616 C C . GLU A 1 79 ? 3.617 -9.544 -5.639 1.00 58.53 79 GLU A C 1
ATOM 618 O O . GLU A 1 79 ? 2.874 -8.567 -5.558 1.00 58.53 79 GLU A O 1
ATOM 623 N N . HIS A 1 80 ? 4.194 -10.069 -4.556 1.00 58.16 80 HIS A N 1
ATOM 624 C CA . HIS A 1 80 ? 3.959 -9.524 -3.220 1.00 58.16 80 HIS A CA 1
ATOM 625 C C . HIS A 1 80 ? 4.576 -8.137 -3.035 1.00 58.16 80 HIS A C 1
ATOM 627 O O . HIS A 1 80 ? 3.958 -7.256 -2.433 1.00 58.16 80 HIS A O 1
ATOM 633 N N . GLN A 1 81 ? 5.786 -7.913 -3.547 1.00 59.03 81 GLN A N 1
ATOM 634 C CA . GLN A 1 81 ? 6.475 -6.633 -3.403 1.00 59.03 81 GLN A CA 1
ATOM 635 C C . GLN A 1 81 ? 5.876 -5.547 -4.307 1.00 59.03 81 GLN A C 1
ATOM 637 O O . GLN A 1 81 ? 5.739 -4.404 -3.879 1.00 59.03 81 GLN A O 1
ATOM 642 N N . LEU A 1 82 ? 5.451 -5.919 -5.513 1.00 57.28 82 LEU A N 1
ATOM 643 C CA . LEU A 1 82 ? 4.741 -5.105 -6.490 1.00 57.28 82 LEU A CA 1
ATOM 644 C C . LEU A 1 82 ? 3.321 -4.819 -6.016 1.00 57.28 82 LEU A C 1
ATOM 646 O O . LEU A 1 82 ? 2.920 -3.672 -6.092 1.00 57.28 82 LEU A O 1
ATOM 650 N N . ALA A 1 83 ? 2.587 -5.783 -5.452 1.00 59.59 83 ALA A N 1
ATOM 651 C CA . ALA A 1 83 ? 1.295 -5.521 -4.817 1.00 59.59 83 ALA A CA 1
ATOM 652 C C . ALA A 1 83 ? 1.454 -4.549 -3.644 1.00 59.59 83 ALA A C 1
ATOM 654 O O . ALA A 1 83 ? 0.721 -3.572 -3.563 1.00 59.59 83 ALA A O 1
ATOM 655 N N . ASN A 1 84 ? 2.451 -4.741 -2.778 1.00 57.47 84 ASN A N 1
ATOM 656 C CA . ASN A 1 84 ? 2.731 -3.810 -1.683 1.00 57.47 84 ASN A CA 1
ATOM 657 C C . ASN A 1 84 ? 3.165 -2.427 -2.190 1.00 57.47 84 ASN A C 1
ATOM 659 O O . ASN A 1 84 ? 2.739 -1.416 -1.632 1.00 57.47 84 ASN A O 1
ATOM 663 N N . MET A 1 85 ? 3.953 -2.356 -3.267 1.00 56.44 85 MET A N 1
ATOM 664 C CA . MET A 1 85 ? 4.303 -1.095 -3.920 1.00 56.44 85 MET A CA 1
ATOM 665 C C . MET A 1 85 ? 3.082 -0.449 -4.569 1.00 56.44 85 MET A C 1
ATOM 667 O O . MET A 1 85 ? 2.861 0.734 -4.349 1.00 56.44 85 MET A O 1
ATOM 671 N N . LEU A 1 86 ? 2.242 -1.195 -5.284 1.00 54.28 86 LEU A N 1
ATOM 672 C CA . LEU A 1 86 ? 0.989 -0.708 -5.851 1.00 54.28 86 LEU A CA 1
ATOM 673 C C . LEU A 1 86 ? -0.000 -0.303 -4.767 1.00 54.28 86 LEU A C 1
ATOM 675 O O . LEU A 1 86 ? -0.709 0.653 -4.994 1.00 54.28 86 LEU A O 1
ATOM 679 N N . PHE A 1 87 ? -0.042 -0.930 -3.593 1.00 55.62 87 PHE A N 1
ATOM 680 C CA . PHE A 1 87 ? -0.828 -0.449 -2.450 1.00 55.62 87 PHE A CA 1
ATOM 681 C C . PHE A 1 87 ? -0.181 0.765 -1.767 1.00 55.62 87 PHE A C 1
ATOM 683 O O . PHE A 1 87 ? -0.863 1.549 -1.110 1.00 55.62 87 PHE A O 1
ATOM 690 N N . SER A 1 88 ? 1.135 0.947 -1.911 1.00 54.50 88 SER A N 1
ATOM 691 C CA . SER A 1 88 ? 1.841 2.141 -1.436 1.00 54.50 88 SER A CA 1
ATOM 692 C C . SER A 1 88 ? 1.712 3.339 -2.388 1.00 54.50 88 SER A C 1
ATOM 694 O O . SER A 1 88 ? 1.719 4.472 -1.913 1.00 54.50 88 SER A O 1
ATOM 696 N N . ILE A 1 89 ? 1.580 3.073 -3.696 1.00 51.91 89 ILE A N 1
ATOM 697 C CA . ILE A 1 89 ? 1.425 4.031 -4.806 1.00 51.91 89 ILE A CA 1
ATOM 698 C C . ILE A 1 89 ? -0.054 4.275 -5.121 1.00 51.91 89 ILE A C 1
ATOM 700 O O . ILE A 1 89 ? -0.407 5.365 -5.570 1.00 51.91 89 ILE A O 1
ATOM 704 N N . ALA A 1 90 ? -0.926 3.289 -4.879 1.00 54.94 90 ALA A N 1
ATOM 705 C CA . ALA A 1 90 ? -2.366 3.473 -4.848 1.00 54.94 90 ALA A CA 1
ATOM 706 C C . ALA A 1 90 ? -2.596 4.624 -3.898 1.00 54.94 90 ALA A C 1
ATOM 708 O O . ALA A 1 90 ? -2.166 4.583 -2.747 1.00 54.94 90 ALA A O 1
ATOM 709 N N . ASP A 1 91 ? -3.183 5.667 -4.464 1.00 58.25 91 ASP A N 1
ATOM 710 C CA . ASP A 1 91 ? -3.385 6.970 -3.875 1.00 58.25 91 ASP A CA 1
ATOM 711 C C . ASP A 1 91 ? -4.084 6.780 -2.523 1.00 58.25 91 ASP A C 1
ATOM 713 O O . ASP A 1 91 ? -5.311 6.718 -2.453 1.00 58.25 91 ASP A O 1
ATOM 717 N N . LYS A 1 92 ? -3.304 6.586 -1.446 1.00 62.34 92 LYS A N 1
ATOM 718 C CA . LYS A 1 92 ? -3.826 6.364 -0.090 1.00 62.34 92 LYS A CA 1
ATOM 719 C C . LYS A 1 92 ? -4.757 7.503 0.261 1.00 62.34 92 LYS A C 1
ATOM 721 O O . LYS A 1 92 ? -5.813 7.268 0.817 1.00 62.34 92 LYS A O 1
ATOM 726 N N . THR A 1 93 ? -4.458 8.699 -0.244 1.00 65.50 93 THR A N 1
ATOM 727 C CA . THR A 1 93 ? -5.326 9.863 -0.166 1.00 65.50 93 THR A CA 1
ATOM 728 C C . THR A 1 93 ? -6.718 9.603 -0.734 1.00 65.50 93 THR A C 1
ATOM 730 O O . THR A 1 93 ? -7.674 10.044 -0.117 1.00 65.50 93 THR A O 1
ATOM 733 N N . ARG A 1 94 ? -6.903 8.865 -1.836 1.00 68.88 94 ARG A N 1
ATOM 734 C CA . ARG A 1 94 ? -8.245 8.483 -2.321 1.00 68.88 94 ARG A CA 1
ATOM 735 C C . ARG A 1 94 ? -8.958 7.511 -1.391 1.00 68.88 94 ARG A C 1
ATOM 737 O O . ARG A 1 94 ? -10.147 7.702 -1.163 1.00 68.88 94 ARG A O 1
ATOM 744 N N . LEU A 1 95 ? -8.271 6.491 -0.878 1.00 69.75 95 LEU A N 1
ATOM 745 C CA . LEU A 1 95 ? -8.872 5.535 0.060 1.00 69.75 95 LEU A CA 1
ATOM 746 C C . LEU A 1 95 ? -9.215 6.212 1.390 1.00 69.75 95 LEU A C 1
ATOM 748 O O . LEU A 1 95 ? -10.351 6.112 1.837 1.00 69.75 95 LEU A O 1
ATOM 752 N N . ASP A 1 96 ? -8.291 6.993 1.938 1.00 67.19 96 ASP A N 1
ATOM 753 C CA . ASP A 1 96 ? -8.467 7.797 3.145 1.00 67.19 96 ASP A CA 1
ATOM 754 C C . ASP A 1 96 ? -9.569 8.849 2.947 1.00 67.19 96 ASP A C 1
ATOM 756 O O . ASP A 1 96 ? -10.367 9.089 3.846 1.00 67.19 96 ASP A O 1
ATOM 760 N N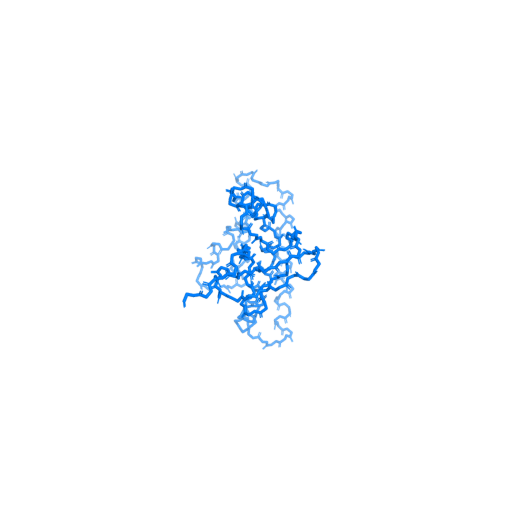 . THR A 1 97 ? -9.672 9.456 1.756 1.00 75.56 97 THR A N 1
ATOM 761 C CA . THR A 1 97 ? -10.754 10.399 1.416 1.00 75.56 97 THR A CA 1
ATOM 762 C C . THR A 1 97 ? -12.094 9.680 1.286 1.00 75.56 97 THR A C 1
ATOM 764 O O . THR A 1 97 ? -13.113 10.223 1.701 1.00 75.56 97 THR A O 1
ATOM 767 N N . LEU A 1 98 ? -12.132 8.466 0.730 1.00 78.00 98 LEU A N 1
ATOM 768 C CA . LEU A 1 98 ? -13.345 7.646 0.681 1.00 78.00 98 LEU A CA 1
ATOM 769 C C . LEU A 1 98 ? -13.777 7.211 2.084 1.00 78.00 98 LEU A C 1
ATOM 771 O O . LEU A 1 98 ? -14.955 7.341 2.406 1.00 78.00 98 LEU A O 1
ATOM 775 N N . GLU A 1 99 ? -12.845 6.769 2.927 1.00 72.88 99 GLU A N 1
ATOM 776 C CA . GLU A 1 99 ? -13.099 6.434 4.329 1.00 72.88 99 GLU A CA 1
ATOM 777 C C . GLU A 1 99 ? -13.581 7.667 5.107 1.00 72.88 99 GLU A C 1
ATOM 779 O O . GLU A 1 99 ? -14.563 7.596 5.844 1.00 72.88 99 GLU A O 1
ATOM 784 N N . LEU A 1 100 ? -12.952 8.828 4.899 1.00 74.31 100 LEU A N 1
ATOM 785 C CA . LEU A 1 100 ? -13.366 10.098 5.492 1.00 74.31 100 LEU A CA 1
ATOM 786 C C . LEU A 1 100 ? -14.763 10.514 5.020 1.00 74.31 100 LEU A C 1
ATOM 788 O O . LEU A 1 100 ? -15.585 10.919 5.834 1.00 74.31 100 LEU A O 1
ATOM 792 N N . ASN A 1 101 ? -15.062 10.387 3.727 1.00 78.75 101 ASN A N 1
ATOM 793 C CA . ASN A 1 101 ? -16.387 10.684 3.191 1.00 78.75 101 ASN A CA 1
ATOM 794 C C . ASN A 1 101 ? -17.444 9.724 3.744 1.00 78.75 101 ASN A C 1
ATOM 796 O O . ASN A 1 101 ? -18.548 10.164 4.038 1.00 78.75 101 ASN A O 1
ATOM 800 N N . GLN A 1 102 ? -17.120 8.441 3.934 1.00 69.69 102 GLN A N 1
ATOM 801 C CA . GLN A 1 102 ? -18.013 7.482 4.592 1.00 69.69 102 GLN A CA 1
ATOM 802 C C . GLN A 1 102 ? -18.246 7.843 6.064 1.00 69.69 102 GLN A C 1
ATOM 804 O O . GLN A 1 102 ? -19.387 7.801 6.515 1.00 69.69 102 GLN A O 1
ATOM 809 N N . LYS A 1 103 ? -17.201 8.266 6.791 1.00 65.56 103 LYS A N 1
ATOM 810 C CA . LYS A 1 103 ? -17.313 8.793 8.164 1.00 65.56 103 LYS A CA 1
ATOM 811 C C . LYS A 1 103 ? -18.208 10.031 8.229 1.00 65.56 103 LYS A C 1
ATOM 813 O O . LYS A 1 103 ? -19.063 10.115 9.098 1.00 65.56 103 LYS A O 1
ATOM 818 N N . LEU A 1 104 ? -18.041 10.970 7.296 1.00 72.38 104 LEU A N 1
ATOM 819 C CA . LEU A 1 104 ? -18.823 12.210 7.235 1.00 72.38 104 LEU A CA 1
ATOM 820 C C . LEU A 1 104 ? -20.270 11.995 6.767 1.00 72.38 104 LEU A C 1
ATOM 822 O O . LEU A 1 104 ? -21.155 12.725 7.198 1.00 72.38 104 LEU A O 1
ATOM 826 N N . ALA A 1 105 ? -20.511 11.023 5.884 1.00 70.06 105 ALA A N 1
ATOM 827 C CA . ALA A 1 105 ? -21.843 10.681 5.383 1.00 70.06 105 ALA A CA 1
ATOM 828 C C . ALA A 1 105 ? -22.662 9.838 6.372 1.00 70.06 105 ALA A C 1
ATOM 830 O O . ALA A 1 105 ? -23.863 9.654 6.175 1.00 70.06 105 ALA A O 1
ATOM 831 N N . ASN A 1 106 ? -22.029 9.304 7.418 1.00 64.12 106 ASN A N 1
ATOM 832 C CA . ASN A 1 106 ? -22.722 8.582 8.471 1.00 64.12 106 ASN A CA 1
ATOM 833 C C . ASN A 1 106 ? -23.417 9.587 9.404 1.00 64.12 106 ASN A C 1
ATOM 835 O O . ASN A 1 106 ? -22.830 10.092 10.356 1.00 64.12 106 ASN A O 1
ATOM 839 N N . GLU A 1 107 ? -24.673 9.908 9.095 1.00 59.81 107 GLU A N 1
ATOM 840 C CA . GLU A 1 107 ? -25.498 10.850 9.869 1.00 59.81 107 GLU A CA 1
ATOM 841 C C . GLU A 1 107 ? -26.019 10.250 11.193 1.00 59.81 107 GLU A C 1
ATOM 843 O O . GLU A 1 107 ? -26.540 10.972 12.050 1.00 59.81 107 GLU A O 1
ATOM 848 N N . ASP A 1 108 ? -25.859 8.937 11.394 1.00 65.19 108 ASP A N 1
ATOM 849 C CA . ASP A 1 108 ? -26.303 8.243 12.600 1.00 65.19 108 ASP A CA 1
ATOM 850 C C . ASP A 1 108 ? -25.333 8.472 13.765 1.00 65.19 108 ASP A C 1
ATOM 852 O O . ASP A 1 108 ? -24.280 7.847 13.878 1.00 65.19 108 ASP A O 1
ATOM 856 N N . VAL A 1 109 ? -25.753 9.316 14.711 1.00 66.00 109 VAL A N 1
ATOM 857 C CA . VAL A 1 109 ? -25.011 9.679 15.939 1.00 66.00 109 VAL A CA 1
ATOM 858 C C . VAL A 1 109 ? -24.630 8.462 16.805 1.00 66.00 109 VAL A C 1
ATOM 860 O O . VAL A 1 109 ? -23.779 8.559 17.691 1.00 66.00 109 VAL A O 1
ATOM 863 N N . SER A 1 110 ? -25.273 7.310 16.600 1.00 74.62 110 SER A N 1
ATOM 864 C CA . SER A 1 110 ? -24.983 6.065 17.315 1.00 74.62 110 SER A CA 1
ATOM 865 C C . SER A 1 110 ? -23.874 5.225 16.686 1.00 74.62 110 SER A C 1
ATOM 867 O O . SER A 1 110 ? -23.401 4.306 17.355 1.00 74.62 110 SER A O 1
ATOM 869 N N . HIS A 1 111 ? -23.456 5.493 15.450 1.00 84.19 111 HIS A N 1
ATOM 870 C CA . HIS A 1 111 ? -22.408 4.727 14.784 1.00 84.19 111 HIS A CA 1
ATOM 871 C C . HIS A 1 111 ? -21.031 5.351 14.992 1.00 84.19 111 HIS A C 1
ATOM 873 O O . HIS A 1 111 ? -20.863 6.564 14.959 1.00 84.19 111 HIS A O 1
ATOM 879 N N . TYR A 1 112 ? -20.049 4.484 15.202 1.00 85.00 112 TYR A N 1
ATOM 880 C CA . TYR A 1 112 ? -18.670 4.845 15.478 1.00 85.00 112 TYR A CA 1
ATOM 881 C C . TYR A 1 112 ? -17.722 3.980 14.658 1.00 85.00 112 TYR A C 1
ATOM 883 O O . TYR A 1 112 ? -17.993 2.800 14.405 1.00 85.00 112 TYR A O 1
ATOM 891 N N . ILE A 1 113 ? -16.581 4.553 14.291 1.00 86.19 113 ILE A N 1
ATOM 892 C CA . ILE A 1 113 ? -15.512 3.860 13.572 1.00 86.19 113 ILE A CA 1
ATOM 893 C C . ILE A 1 113 ? -14.239 3.832 14.425 1.00 86.19 113 ILE A C 1
ATOM 895 O O . ILE A 1 113 ? -13.944 4.754 15.185 1.00 86.19 113 ILE A O 1
ATOM 899 N N . SER A 1 114 ? -13.464 2.749 14.338 1.00 85.12 114 SER A N 1
ATOM 900 C CA . SER A 1 114 ? -12.204 2.617 15.074 1.00 85.12 114 SER A CA 1
ATOM 901 C C . SER A 1 114 ? -11.275 3.805 14.809 1.00 85.12 114 SER A C 1
ATOM 903 O O . SER A 1 114 ? -11.130 4.246 13.668 1.00 85.12 114 SER A O 1
ATOM 905 N N . GLY A 1 115 ? -10.608 4.286 15.852 1.00 84.38 115 GLY A N 1
ATOM 906 C CA . GLY A 1 115 ? -9.786 5.493 15.816 1.00 84.38 115 GLY A CA 1
ATOM 907 C C . GLY A 1 115 ? -10.545 6.769 16.188 1.00 84.38 115 GLY A C 1
ATOM 908 O O . GLY A 1 115 ? -9.904 7.742 16.585 1.00 84.38 115 GLY A O 1
ATOM 909 N N . GLU A 1 116 ? -11.880 6.776 16.161 1.00 84.00 116 GLU A N 1
ATOM 910 C CA . GLU A 1 116 ? -12.670 7.895 16.681 1.00 84.00 116 GLU A CA 1
ATOM 911 C C . GLU A 1 116 ? -12.589 7.977 18.208 1.00 84.00 116 GLU A C 1
ATOM 913 O O . GLU A 1 116 ? -12.462 6.965 18.905 1.00 84.00 116 GLU A O 1
ATOM 918 N N . VAL A 1 117 ? -12.657 9.203 18.733 1.00 87.69 117 VAL A N 1
ATOM 919 C CA . VAL A 1 117 ? -12.691 9.456 20.176 1.00 87.69 117 VAL A CA 1
ATOM 920 C C . VAL A 1 117 ? -14.129 9.336 20.655 1.00 87.69 117 VAL A C 1
ATOM 922 O O . VAL A 1 117 ? -14.986 10.131 20.270 1.00 87.69 117 VAL A O 1
ATOM 925 N N . ALA A 1 118 ? -14.383 8.376 21.539 1.00 87.19 118 ALA A N 1
ATOM 926 C CA . ALA A 1 118 ? -15.698 8.157 22.116 1.00 87.19 118 ALA A CA 1
ATOM 927 C C . ALA A 1 118 ? -15.658 8.266 23.643 1.00 87.19 118 ALA A C 1
ATOM 929 O O . ALA A 1 118 ? -14.670 7.934 24.297 1.00 87.19 118 ALA A O 1
ATOM 930 N N . THR A 1 119 ? -16.745 8.769 24.228 1.00 86.31 119 THR A N 1
ATOM 931 C CA . THR A 1 119 ? -16.918 8.829 25.686 1.00 86.31 119 THR A CA 1
ATOM 932 C C . THR A 1 119 ? -17.191 7.435 26.252 1.00 86.31 119 THR A C 1
ATOM 934 O O . THR A 1 119 ? -17.697 6.564 25.543 1.00 86.31 119 THR A O 1
ATOM 937 N N . ALA A 1 120 ? -16.924 7.250 27.548 1.00 86.88 120 ALA A N 1
ATOM 938 C CA . ALA A 1 120 ? -17.216 6.015 28.267 1.00 86.88 120 ALA A CA 1
ATOM 939 C C . ALA A 1 120 ? -18.627 5.459 27.965 1.00 86.88 120 ALA A C 1
ATOM 941 O O . ALA A 1 120 ? -19.617 6.200 27.853 1.00 86.88 120 ALA A O 1
ATOM 942 N N . GLY A 1 121 ? -18.719 4.139 27.807 1.00 87.00 121 GLY A N 1
ATOM 943 C CA . GLY A 1 121 ? -19.950 3.452 27.425 1.00 87.00 121 GLY A CA 1
ATOM 944 C C . GLY A 1 121 ? -19.721 2.087 26.781 1.00 87.00 121 GLY A C 1
ATOM 945 O O . GLY A 1 121 ? -18.588 1.640 26.613 1.00 87.00 121 GLY A O 1
ATOM 946 N N . MET A 1 122 ? -20.829 1.437 26.421 1.00 88.44 122 MET A N 1
ATOM 947 C CA . MET A 1 122 ? -20.841 0.139 25.746 1.00 88.44 122 MET A CA 1
ATOM 948 C C . MET A 1 122 ? -21.015 0.312 24.238 1.00 88.44 122 MET A C 1
ATOM 950 O O . MET A 1 122 ? -21.916 1.018 23.779 1.00 88.44 122 MET A O 1
ATOM 954 N N . PHE A 1 123 ? -20.186 -0.392 23.480 1.00 90.56 123 PHE A N 1
ATOM 955 C CA . PHE A 1 123 ? -20.185 -0.412 22.025 1.00 90.56 123 PHE A CA 1
ATOM 956 C C . PHE A 1 123 ? -20.360 -1.846 21.548 1.00 90.56 123 PHE A C 1
ATOM 958 O O . PHE A 1 123 ? -19.806 -2.771 22.135 1.00 90.56 123 PHE A O 1
ATOM 965 N N . LYS A 1 124 ? -21.131 -2.037 20.487 1.00 91.06 124 LYS A N 1
ATOM 966 C CA . LYS A 1 124 ? -21.359 -3.330 19.852 1.00 91.06 124 LYS A CA 1
ATOM 967 C C . LYS A 1 124 ? -20.720 -3.311 18.476 1.00 91.06 124 LYS A C 1
ATOM 969 O O . LYS A 1 124 ? -21.018 -2.431 17.677 1.00 91.06 124 LYS A O 1
ATOM 974 N N . CYS A 1 125 ? -19.866 -4.281 18.178 1.00 90.75 125 CYS A N 1
ATOM 975 C CA . CYS A 1 125 ? -19.331 -4.442 16.833 1.00 90.75 125 CYS A CA 1
ATOM 976 C C . CYS A 1 125 ? -20.461 -4.806 15.859 1.00 90.75 125 CYS A C 1
ATOM 978 O O . CYS A 1 125 ? -21.194 -5.768 16.099 1.00 90.75 125 CYS A O 1
ATOM 980 N N . LEU A 1 126 ? -20.572 -4.089 14.740 1.00 88.19 126 LEU A N 1
ATOM 981 C CA . LEU A 1 126 ? -21.600 -4.355 13.728 1.00 88.19 126 LEU A CA 1
ATOM 982 C C . LEU A 1 126 ? -21.355 -5.658 12.949 1.00 88.19 126 LEU A C 1
ATOM 984 O O . LEU A 1 126 ? -22.298 -6.237 12.422 1.00 88.19 126 LEU A O 1
ATOM 988 N N . ASN A 1 127 ? -20.110 -6.148 12.909 1.00 88.81 127 ASN A N 1
ATOM 989 C CA . ASN A 1 127 ? -19.752 -7.363 12.172 1.00 88.81 1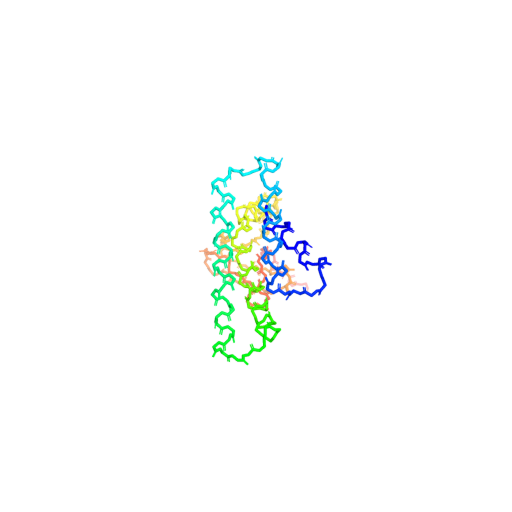27 ASN A CA 1
ATOM 990 C C . ASN A 1 127 ? -20.028 -8.647 12.972 1.00 88.81 127 ASN A C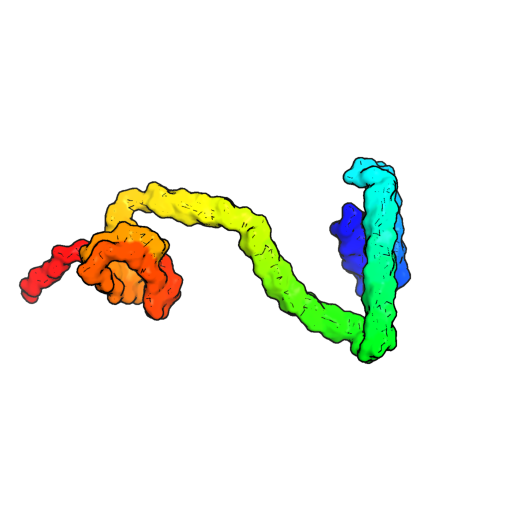 1
ATOM 992 O O . ASN A 1 127 ? -20.721 -9.542 12.504 1.00 88.81 127 ASN A O 1
ATOM 996 N N . CYS A 1 128 ? -19.492 -8.748 14.192 1.00 91.00 128 CYS A N 1
ATOM 997 C CA . CYS A 1 128 ? -19.586 -9.973 14.998 1.00 91.00 128 CYS A CA 1
ATOM 998 C C . CYS A 1 128 ? -20.481 -9.841 16.237 1.00 91.00 128 CYS A C 1
ATOM 1000 O O . CYS A 1 128 ? -20.678 -10.817 16.957 1.00 91.00 128 CYS A O 1
ATOM 1002 N N . GLY A 1 129 ? -20.998 -8.644 16.531 1.00 89.00 129 GLY A N 1
ATOM 1003 C CA . GLY A 1 129 ? -21.824 -8.394 17.712 1.00 89.00 129 GLY A CA 1
ATOM 1004 C C . GLY A 1 129 ? -21.061 -8.350 19.039 1.00 89.00 129 GLY A C 1
ATOM 1005 O O . GLY A 1 129 ? -21.699 -8.241 20.084 1.00 89.00 129 GLY A O 1
ATOM 1006 N N . HIS A 1 130 ? -19.727 -8.433 19.025 1.00 90.06 130 HIS A N 1
ATOM 1007 C CA . HIS A 1 130 ? -18.911 -8.376 20.237 1.00 90.06 130 HIS A CA 1
ATOM 1008 C C . HIS A 1 130 ? -19.076 -7.034 20.964 1.00 90.06 130 HIS A C 1
ATOM 1010 O O . HIS A 1 130 ? -19.094 -5.979 20.327 1.00 90.06 130 HIS A O 1
ATOM 1016 N N . MET A 1 131 ? -19.197 -7.085 22.293 1.00 88.88 131 MET A N 1
ATOM 1017 C CA . MET A 1 131 ? -19.428 -5.916 23.140 1.00 88.88 131 MET A CA 1
ATOM 1018 C C . MET A 1 131 ? -18.107 -5.397 23.710 1.00 88.88 131 MET A C 1
ATOM 1020 O O . MET A 1 131 ? -17.437 -6.102 24.457 1.00 88.88 131 MET A O 1
ATOM 1024 N N . THR A 1 132 ? -17.773 -4.147 23.416 1.00 87.62 132 THR A N 1
ATOM 1025 C CA . THR A 1 132 ? -16.577 -3.455 23.904 1.00 87.62 132 THR A CA 1
ATOM 1026 C C . THR A 1 132 ? -16.987 -2.354 24.880 1.00 87.62 132 THR A C 1
ATOM 1028 O O . THR A 1 132 ? -17.871 -1.550 24.588 1.00 87.62 132 THR A O 1
ATOM 1031 N N . CYS A 1 133 ? -16.362 -2.319 26.058 1.00 88.44 133 CYS A N 1
ATOM 1032 C CA . CYS A 1 133 ? -16.619 -1.308 27.083 1.00 88.44 133 CYS A CA 1
ATOM 1033 C C . CYS A 1 133 ? -15.466 -0.306 27.136 1.00 88.44 133 CYS A C 1
ATOM 1035 O O . CYS A 1 133 ? -14.325 -0.695 27.383 1.00 88.44 133 CYS A O 1
ATOM 1037 N N . LEU A 1 134 ? -15.768 0.979 26.958 1.00 87.56 134 LEU A N 1
ATOM 1038 C CA . LEU A 1 134 ? -14.831 2.061 27.246 1.00 87.56 134 LEU A CA 1
ATOM 1039 C C . LEU A 1 134 ? -15.107 2.610 28.647 1.00 87.56 134 LEU A C 1
ATOM 1041 O O . LEU A 1 134 ? -16.206 3.087 28.931 1.00 87.56 134 LEU A O 1
ATOM 1045 N N . THR A 1 135 ? -14.104 2.555 29.524 1.00 85.31 135 THR A N 1
ATOM 1046 C CA . THR A 1 135 ? -14.192 3.032 30.917 1.00 85.31 135 THR A CA 1
ATOM 1047 C C . THR A 1 135 ? -13.897 4.524 31.062 1.00 85.31 135 THR A C 1
ATOM 1049 O O . THR A 1 135 ? -14.318 5.146 32.035 1.00 85.31 135 THR A O 1
ATOM 1052 N N . ALA A 1 136 ? -13.208 5.111 30.087 1.00 86.88 136 ALA A N 1
ATOM 1053 C CA . ALA A 1 136 ? -12.892 6.530 30.001 1.00 86.88 136 ALA A CA 1
ATOM 1054 C C . ALA A 1 136 ? -13.039 7.005 28.550 1.00 86.88 136 ALA A C 1
ATOM 1056 O O . ALA A 1 136 ? -13.174 6.193 27.636 1.00 86.88 136 ALA A O 1
ATOM 1057 N N . THR A 1 137 ? -13.021 8.321 28.335 1.00 89.62 137 THR A N 1
ATOM 1058 C CA . THR A 1 137 ? -12.973 8.879 26.980 1.00 89.62 137 THR A CA 1
ATOM 1059 C C . THR A 1 137 ? -11.647 8.504 26.330 1.00 89.62 137 THR A C 1
ATOM 1061 O O . THR A 1 137 ? -10.591 8.956 26.773 1.00 89.62 137 THR A O 1
ATOM 1064 N N . SER A 1 138 ? -11.699 7.679 25.292 1.00 89.69 138 SER A N 1
ATOM 1065 C CA . SER A 1 138 ? -10.520 7.203 24.572 1.00 89.69 138 SER A CA 1
ATOM 1066 C C . SER A 1 138 ? -10.858 6.896 23.115 1.00 89.69 138 SER A C 1
ATOM 1068 O O . SER A 1 138 ? -12.016 6.960 22.700 1.00 89.69 138 SER A O 1
ATOM 1070 N N . HIS A 1 139 ? -9.836 6.553 22.335 1.00 88.94 139 HIS A N 1
ATOM 1071 C CA . HIS A 1 139 ? -10.033 6.042 20.983 1.00 88.94 139 HIS A CA 1
ATOM 1072 C C . HIS A 1 139 ? -10.670 4.648 21.018 1.00 88.94 139 HIS A C 1
ATOM 1074 O O . HIS A 1 139 ? -10.317 3.826 21.870 1.00 88.94 139 HIS A O 1
ATOM 1080 N N . ILE A 1 140 ? -11.583 4.374 20.085 1.00 89.00 140 ILE A N 1
ATOM 1081 C CA . ILE A 1 140 ? -12.132 3.028 19.877 1.00 89.00 140 ILE A CA 1
ATOM 1082 C C . ILE A 1 140 ? -11.084 2.175 19.154 1.00 89.00 140 ILE A C 1
ATOM 1084 O O . ILE A 1 140 ? -10.684 2.493 18.033 1.00 89.00 140 ILE A O 1
ATOM 1088 N N . ALA A 1 141 ? -10.639 1.090 19.786 1.00 89.31 141 ALA A N 1
ATOM 1089 C CA . ALA A 1 141 ? -9.758 0.111 19.154 1.00 89.31 141 ALA A CA 1
ATOM 1090 C C . ALA A 1 141 ? -10.537 -0.789 18.169 1.00 89.31 141 ALA A C 1
ATOM 1092 O O . ALA A 1 141 ? -11.749 -0.959 1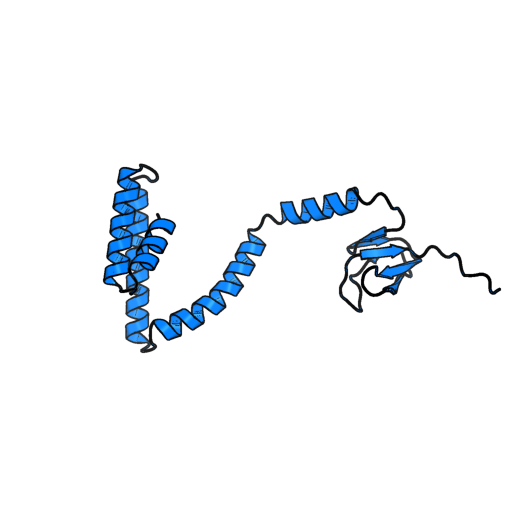8.326 1.00 89.31 141 ALA A O 1
ATOM 1093 N N . PRO A 1 142 ? -9.869 -1.390 17.165 1.00 91.62 142 PRO A N 1
ATOM 1094 C CA . PRO A 1 142 ? -10.464 -2.445 16.348 1.00 91.62 142 PRO A CA 1
ATOM 1095 C C . PRO A 1 142 ? -11.012 -3.588 17.207 1.00 91.62 142 PRO A C 1
ATOM 1097 O O . PRO A 1 142 ? -10.528 -3.852 18.308 1.00 91.62 142 PRO A O 1
ATOM 1100 N N . CYS A 1 143 ? -12.038 -4.274 16.707 1.00 90.44 143 CYS A N 1
ATOM 1101 C CA . CYS A 1 143 ? -12.712 -5.320 17.469 1.00 90.44 143 CYS A CA 1
ATOM 1102 C C . CYS A 1 143 ? -11.758 -6.479 17.802 1.00 90.44 143 CYS A C 1
ATOM 1104 O O . CYS A 1 143 ? -11.244 -7.126 16.895 1.00 90.44 143 CYS A O 1
ATOM 1106 N N . GLU A 1 144 ? -11.614 -6.823 19.083 1.00 90.00 144 GLU A N 1
ATOM 1107 C CA . GLU A 1 144 ? -10.728 -7.910 19.536 1.00 90.00 144 GLU A CA 1
ATOM 1108 C C . GLU A 1 144 ? -11.103 -9.291 18.964 1.00 90.00 144 GLU A C 1
ATOM 1110 O O . GLU A 1 144 ? -10.248 -10.161 18.826 1.00 90.00 144 GLU A O 1
ATOM 1115 N N . ALA A 1 145 ? -12.374 -9.499 18.601 1.00 88.56 145 ALA A N 1
ATOM 1116 C CA . ALA A 1 145 ? -12.868 -10.787 18.112 1.00 88.56 145 ALA A CA 1
ATOM 1117 C C . ALA A 1 145 ? -12.753 -10.974 16.589 1.00 88.56 145 ALA A C 1
ATOM 1119 O O . ALA A 1 145 ? -12.618 -12.102 16.124 1.00 88.56 145 ALA A O 1
ATOM 1120 N N . CYS A 1 146 ? -12.873 -9.904 15.796 1.00 89.69 146 CYS A N 1
ATOM 1121 C CA . CYS A 1 146 ? -12.938 -10.011 14.327 1.00 89.69 146 CYS A CA 1
ATOM 1122 C C . CYS A 1 146 ? -12.139 -8.947 13.570 1.00 89.69 146 CYS A C 1
ATOM 1124 O O . CYS A 1 146 ? -12.191 -8.909 12.344 1.00 89.69 146 CYS A O 1
ATOM 1126 N N . ASN A 1 147 ? -11.448 -8.062 14.287 1.00 87.75 147 ASN A N 1
ATOM 1127 C CA . ASN A 1 147 ? -10.691 -6.941 13.741 1.00 87.75 147 ASN A CA 1
ATOM 1128 C C . ASN A 1 147 ? -11.513 -5.972 12.863 1.00 87.75 147 ASN A C 1
ATOM 1130 O O . ASN A 1 147 ? -10.963 -5.268 12.025 1.00 87.75 147 ASN A O 1
ATOM 1134 N N . SER A 1 148 ? -12.839 -5.928 13.045 1.00 88.12 148 SER A N 1
ATOM 1135 C CA . SER A 1 148 ? -13.712 -4.953 12.381 1.00 88.12 148 SER A CA 1
ATOM 1136 C C . SER A 1 148 ? -13.557 -3.556 12.981 1.00 88.12 148 SER A C 1
ATOM 1138 O O . SER A 1 148 ? -13.268 -3.396 14.171 1.00 88.12 148 SER A O 1
ATOM 1140 N N . HIS A 1 149 ? -13.814 -2.555 12.144 1.00 88.62 149 HIS A N 1
ATOM 1141 C CA . HIS A 1 149 ? -13.684 -1.138 12.456 1.00 88.62 149 HIS A CA 1
ATOM 1142 C C . HIS A 1 149 ? -15.020 -0.458 12.784 1.00 88.62 149 HIS A C 1
ATOM 1144 O O . HIS A 1 149 ? -15.003 0.692 13.198 1.00 88.62 149 HIS A O 1
ATOM 1150 N N . TYR A 1 150 ? -16.161 -1.138 12.629 1.00 88.31 150 TYR A N 1
ATOM 1151 C CA . TYR A 1 150 ? -17.491 -0.525 12.746 1.00 88.31 150 TYR A CA 1
ATOM 1152 C C . TYR A 1 150 ? -18.218 -0.927 14.031 1.00 88.31 150 TYR A C 1
ATOM 1154 O O . TYR A 1 150 ? -18.383 -2.119 14.325 1.00 88.31 150 TYR A O 1
ATOM 1162 N N . PHE A 1 151 ? -18.705 0.074 14.762 1.00 89.81 151 PHE A N 1
ATOM 1163 C CA . PHE A 1 151 ? -19.346 -0.077 16.062 1.00 89.81 151 PHE A CA 1
ATOM 1164 C C . PHE A 1 151 ? -20.634 0.739 16.162 1.00 89.81 151 PHE A C 1
ATOM 1166 O O . PHE A 1 151 ? -20.770 1.808 15.580 1.00 89.81 151 PHE A O 1
ATOM 1173 N N . GLU A 1 152 ? -21.566 0.252 16.968 1.00 89.31 152 GLU A N 1
ATOM 1174 C CA . GLU A 1 152 ? -22.774 0.965 17.366 1.00 89.31 152 GLU A CA 1
ATOM 1175 C C . GLU A 1 152 ? -22.746 1.172 18.880 1.00 89.31 152 GLU A C 1
ATOM 1177 O O . GLU A 1 152 ? -22.540 0.228 19.651 1.00 89.31 152 GLU A O 1
ATOM 1182 N N . ARG A 1 153 ? -22.949 2.407 19.340 1.00 88.19 153 ARG A N 1
ATOM 1183 C CA . ARG A 1 153 ? -23.074 2.695 20.765 1.00 88.19 153 ARG A CA 1
ATOM 1184 C C . ARG A 1 153 ? -24.432 2.231 21.247 1.00 88.19 153 ARG A C 1
ATOM 1186 O O . ARG A 1 153 ? -25.469 2.817 20.937 1.00 88.19 153 ARG A O 1
ATOM 1193 N N . VAL A 1 154 ? -24.407 1.224 22.106 1.00 86.06 154 VAL A N 1
ATOM 1194 C CA . VAL A 1 154 ? -25.608 0.731 22.765 1.00 86.06 154 VAL A CA 1
ATOM 1195 C C . VAL A 1 154 ? -25.906 1.696 23.904 1.00 86.06 154 VAL A C 1
ATOM 1197 O O . VAL A 1 154 ? -25.386 1.573 25.014 1.00 86.06 154 VAL A O 1
ATOM 1200 N N . THR A 1 155 ? -26.690 2.734 23.606 1.00 66.44 155 THR A N 1
ATOM 1201 C CA . THR A 1 155 ? -27.178 3.643 24.645 1.00 66.44 155 THR A CA 1
ATOM 1202 C C . THR A 1 155 ? -27.949 2.822 25.674 1.00 66.44 155 THR A C 1
ATOM 1204 O O . THR A 1 155 ? -28.787 1.984 25.342 1.00 66.44 155 THR A O 1
ATOM 1207 N N . SER A 1 156 ? -27.615 3.014 26.946 1.00 50.69 156 SER A N 1
ATOM 1208 C CA . SER A 1 156 ? -28.168 2.268 28.068 1.00 50.69 156 SER A CA 1
ATOM 1209 C C . SER A 1 156 ? -29.657 2.570 28.251 1.00 50.69 156 SER A C 1
ATOM 1211 O O . SER A 1 156 ? -30.047 3.336 29.130 1.00 50.69 156 SER A O 1
ATOM 1213 N N . ARG A 1 157 ? -30.523 1.929 27.470 1.00 47.19 157 ARG A N 1
ATOM 1214 C CA . ARG A 1 157 ? -31.768 1.418 28.034 1.00 47.19 157 ARG A CA 1
ATOM 1215 C C . ARG A 1 157 ? -31.458 0.020 28.534 1.00 47.19 157 ARG A C 1
ATOM 1217 O O . ARG A 1 157 ? -31.568 -0.952 27.800 1.00 47.19 157 ARG A O 1
ATOM 1224 N N . TRP A 1 158 ? -31.024 -0.054 29.791 1.00 42.97 158 TRP A N 1
ATOM 1225 C CA . TRP A 1 158 ? -31.090 -1.300 30.547 1.00 42.97 158 TRP A CA 1
ATOM 1226 C C . TRP A 1 158 ? -32.526 -1.831 30.399 1.00 42.97 158 TRP A C 1
ATOM 1228 O O . TRP A 1 158 ? -33.454 -1.060 30.681 1.00 42.97 158 TRP A O 1
ATOM 1238 N N . PRO A 1 159 ? -32.759 -3.054 29.888 1.00 40.28 159 PRO A N 1
ATOM 1239 C CA . PRO A 1 159 ? -34.112 -3.579 29.816 1.00 40.28 159 PRO A CA 1
ATOM 1240 C C . PRO A 1 159 ? -34.638 -3.619 31.249 1.00 40.28 159 PRO A C 1
ATOM 1242 O O . PRO A 1 159 ? -34.031 -4.237 32.123 1.00 40.28 159 PRO A O 1
ATOM 1245 N N . LYS A 1 160 ? -35.726 -2.892 31.525 1.00 47.94 160 LYS A N 1
ATOM 1246 C CA . LYS A 1 160 ? -36.462 -3.129 32.763 1.00 47.94 160 LYS A CA 1
ATOM 1247 C C . LYS A 1 160 ? -36.988 -4.550 32.646 1.00 47.94 160 LYS A C 1
ATOM 1249 O O . LYS A 1 160 ? -37.702 -4.840 31.689 1.00 47.94 160 LYS A O 1
ATOM 1254 N N . GLU A 1 161 ? -36.553 -5.406 33.560 1.00 45.53 161 GLU A N 1
ATOM 1255 C CA . GLU A 1 161 ? -37.074 -6.759 33.717 1.00 45.53 161 GLU A CA 1
ATOM 1256 C C . GLU A 1 161 ? -38.608 -6.699 33.670 1.00 45.53 161 GLU A C 1
ATOM 1258 O O . GLU A 1 161 ? -39.220 -5.866 34.349 1.00 45.53 161 GLU A O 1
ATOM 1263 N N . ALA A 1 162 ? -39.190 -7.503 32.782 1.00 39.59 162 ALA A N 1
ATOM 1264 C CA . ALA A 1 162 ? -40.627 -7.715 32.662 1.00 39.59 162 ALA A CA 1
ATOM 1265 C C . ALA A 1 162 ? -41.001 -9.007 33.388 1.00 39.59 162 ALA A C 1
ATOM 1267 O O . ALA A 1 162 ? -40.210 -9.973 33.281 1.00 39.59 162 ALA A O 1
#

Sequence (162 aa):
MLERVQRGLAEAGDVTVDGVRAEIAKAIEVEYALEEMTREEADLLGAYLTRDLGHLLHFIDETGEGLEEWLQLDISLMEHQLANMLFSIADKTRLDTLELNQKLANEDVSHYISGEVATAGMFKCLNCGHMTCLTATSHIAPCEACNSHYFERVTSRWPKEA

Secondary structure (DSSP, 8-state):
-HHHHHHHHHHHSS--HHHHHHHHHHHHHHHHHHTSS-HHHHHHHHHHHHHHHHHHHHHHHHH---HHHHHHHHHHHHHHHHHHHHHHHS-HHHHHHHHHHHHHH---TTEEETTSEE-SEEEEETTT--EEEESSSEEPPPPTTT---EEEE----PPP--